Protein AF-A0A535MGI7-F1 (afdb_monomer_lite)

Foldseek 3Di:
DDDDPPVVVVVVVVVVVVVVVVVLQQVLLVLLCVLVVHDSVVCVPPDSVRSNVVNVVSVVCVVPDPPPPPDPPPPPPPDPD

Sequence (81 aa):
MQTAADSGKATRSDQDLTDRRNEEAREIRNLLAAKLKIHPIWLGGVEVHTARHIYLFIESLEGRKPYGRVRRQRAPRIGLD

Secondary structure (DSSP, 8-state):
---SSSHHHHHHHHHHHHHHHHHHHHHHHHHHHHHHTS-GGGGTTS-HHHHHHHHHHHHHHTTSPSSTT----PPP-----

pLDDT: mean 75.58, std 13.87, range [45.5, 92.19]

Structure (mmCIF, N/CA/C/O backbone):
data_AF-A0A535MGI7-F1
#
_entry.id   AF-A0A535MGI7-F1
#
loop_
_atom_site.group_PDB
_atom_site.id
_atom_site.type_symbol
_atom_site.label_atom_id
_atom_site.label_alt_id
_atom_site.label_comp_id
_atom_site.label_asym_id
_atom_site.label_entity_id
_atom_site.label_seq_id
_atom_site.pdbx_PDB_ins_code
_atom_site.Cartn_x
_atom_site.Cartn_y
_atom_site.Cartn_z
_atom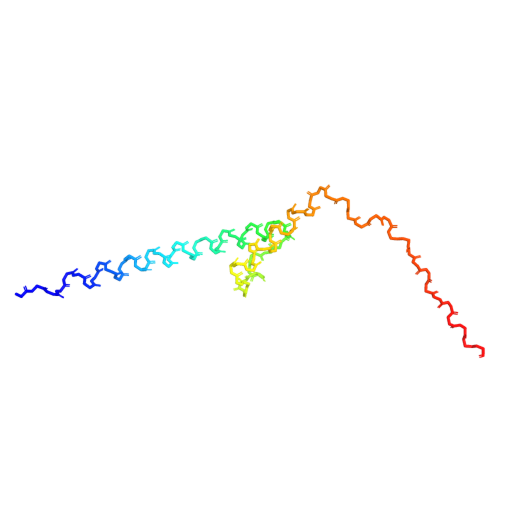_site.occupancy
_atom_site.B_iso_or_equiv
_atom_site.auth_seq_id
_atom_site.auth_comp_id
_atom_site.auth_asym_id
_atom_site.auth_atom_id
_atom_site.pdbx_PDB_model_num
ATOM 1 N N . MET A 1 1 ? 31.161 7.491 -40.246 1.00 45.50 1 MET A N 1
ATOM 2 C CA . MET A 1 1 ? 30.746 6.200 -39.652 1.00 45.50 1 MET A CA 1
ATOM 3 C C . MET A 1 1 ? 30.640 6.389 -38.145 1.00 45.50 1 MET A C 1
ATOM 5 O O . MET A 1 1 ? 31.671 6.435 -37.493 1.00 45.50 1 MET A O 1
ATOM 9 N N . GLN A 1 2 ? 29.437 6.601 -37.601 1.00 50.78 2 GLN A N 1
ATOM 10 C CA . GLN A 1 2 ? 29.252 6.889 -36.172 1.00 50.78 2 GLN A CA 1
ATOM 11 C C . GLN A 1 2 ? 27.848 6.463 -35.717 1.00 50.78 2 GLN A C 1
ATOM 13 O O . GLN A 1 2 ? 26.952 7.291 -35.673 1.00 50.78 2 GLN A O 1
ATOM 18 N N . THR A 1 3 ? 27.620 5.171 -35.449 1.00 50.31 3 THR A N 1
ATOM 19 C CA . THR A 1 3 ? 26.292 4.680 -35.001 1.00 50.31 3 THR A CA 1
ATOM 20 C C . THR A 1 3 ? 26.318 3.468 -34.053 1.00 50.31 3 THR A C 1
ATOM 22 O O . THR A 1 3 ? 25.276 2.876 -33.803 1.00 50.31 3 THR A O 1
ATOM 25 N N . ALA A 1 4 ? 27.462 3.092 -33.468 1.00 51.81 4 ALA A N 1
ATOM 26 C CA . ALA A 1 4 ? 27.521 1.933 -32.560 1.00 51.81 4 ALA A CA 1
ATOM 27 C C . ALA A 1 4 ? 27.493 2.282 -31.054 1.00 51.81 4 ALA A C 1
ATOM 29 O O . ALA A 1 4 ? 27.202 1.414 -30.240 1.00 51.81 4 ALA A O 1
ATOM 30 N N . ALA A 1 5 ? 27.793 3.530 -30.666 1.00 53.69 5 ALA A N 1
ATOM 31 C CA . ALA A 1 5 ? 27.962 3.905 -29.253 1.00 53.69 5 ALA A CA 1
ATOM 32 C C . ALA A 1 5 ? 26.702 4.495 -28.582 1.00 53.69 5 ALA A C 1
ATOM 34 O O . ALA A 1 5 ? 26.581 4.419 -27.361 1.00 53.69 5 ALA A O 1
ATOM 35 N N . ASP A 1 6 ? 25.758 5.052 -29.350 1.00 51.56 6 ASP A N 1
ATOM 36 C CA . ASP A 1 6 ? 24.562 5.710 -28.794 1.00 51.56 6 ASP A CA 1
ATOM 37 C C . ASP A 1 6 ? 23.444 4.728 -28.404 1.00 51.56 6 ASP A C 1
ATOM 39 O O . ASP A 1 6 ? 22.702 4.969 -27.452 1.00 51.56 6 ASP A O 1
ATOM 43 N N . SER A 1 7 ? 23.354 3.572 -29.066 1.00 52.62 7 SER A N 1
ATOM 44 C CA . SER A 1 7 ? 22.318 2.563 -28.793 1.00 52.62 7 SER A CA 1
ATOM 45 C C . SER A 1 7 ? 22.492 1.859 -27.438 1.00 52.62 7 SER A C 1
ATOM 47 O O . SER A 1 7 ? 21.507 1.490 -26.797 1.00 52.62 7 SER A O 1
ATOM 49 N N . GLY A 1 8 ? 23.734 1.712 -26.959 1.00 52.47 8 GLY A N 1
ATOM 50 C CA . GLY A 1 8 ? 24.047 1.126 -25.648 1.00 52.47 8 GLY A CA 1
ATOM 51 C C . GLY A 1 8 ? 23.829 2.076 -24.463 1.00 52.47 8 GLY A C 1
ATOM 52 O O . GLY A 1 8 ? 23.713 1.632 -23.321 1.00 52.47 8 GLY A O 1
ATOM 53 N N . LYS A 1 9 ? 23.781 3.390 -24.716 1.00 53.94 9 LYS A N 1
ATOM 54 C CA . LYS A 1 9 ? 23.597 4.405 -23.670 1.00 53.94 9 LYS A CA 1
ATOM 55 C C . LYS A 1 9 ? 22.117 4.588 -23.322 1.00 53.94 9 LYS A C 1
ATOM 57 O O . LYS A 1 9 ? 21.792 4.631 -22.142 1.00 53.94 9 LYS A O 1
ATOM 62 N N . ALA A 1 10 ? 21.244 4.596 -24.334 1.00 54.94 10 ALA A N 1
ATOM 63 C CA . ALA A 1 10 ? 19.789 4.658 -24.163 1.00 54.94 10 ALA A CA 1
ATOM 64 C C . ALA A 1 10 ? 19.210 3.398 -23.483 1.00 54.94 10 ALA A C 1
ATOM 66 O O . ALA A 1 10 ? 18.371 3.486 -22.592 1.00 54.94 10 ALA A O 1
ATOM 67 N N . THR A 1 11 ? 19.721 2.213 -23.828 1.00 60.44 11 THR A N 1
ATOM 68 C CA . THR A 1 11 ? 19.297 0.945 -23.203 1.00 60.44 11 THR A CA 1
ATOM 69 C C . THR A 1 11 ? 19.715 0.828 -21.734 1.00 60.44 11 THR A C 1
ATOM 71 O O . THR A 1 11 ? 18.939 0.331 -20.922 1.00 60.44 11 THR A O 1
ATOM 74 N N . ARG A 1 12 ? 20.904 1.323 -21.354 1.00 63.34 12 ARG A N 1
ATOM 75 C CA . ARG A 1 12 ? 21.313 1.398 -19.937 1.00 63.34 12 ARG A CA 1
ATOM 76 C C . ARG A 1 12 ? 20.457 2.362 -19.124 1.00 63.34 12 ARG A C 1
ATOM 78 O O . ARG A 1 12 ? 20.114 2.031 -17.996 1.00 63.34 12 ARG A O 1
ATOM 85 N N . SER A 1 13 ? 20.109 3.525 -19.678 1.00 62.97 13 SER A N 1
ATOM 86 C CA . SER A 1 13 ? 19.267 4.493 -18.967 1.00 62.97 13 SER A CA 1
ATOM 87 C C . SER A 1 13 ? 17.844 3.981 -18.749 1.00 62.97 13 SER A C 1
ATOM 89 O O . SER A 1 13 ? 17.279 4.203 -17.682 1.00 62.97 13 SER A O 1
ATOM 91 N N . ASP A 1 14 ? 17.277 3.256 -19.715 1.00 68.69 14 ASP A N 1
ATOM 92 C CA . ASP A 1 14 ? 15.933 2.683 -19.578 1.00 68.69 14 ASP A CA 1
ATOM 93 C C . ASP A 1 14 ? 15.896 1.524 -18.570 1.00 68.69 14 ASP A C 1
ATOM 95 O O . ASP A 1 14 ? 14.918 1.370 -17.828 1.00 68.69 14 ASP A O 1
ATOM 99 N N . GLN A 1 15 ? 16.979 0.745 -18.492 1.00 70.25 15 GLN A N 1
ATOM 100 C CA . GLN A 1 15 ? 17.144 -0.295 -17.478 1.00 70.25 15 GLN A CA 1
ATOM 101 C C . GLN A 1 15 ? 17.223 0.310 -16.068 1.00 70.25 15 GLN A C 1
ATOM 103 O O . GLN A 1 15 ? 16.459 -0.101 -15.198 1.00 70.25 15 GLN A O 1
ATOM 108 N N . ASP A 1 16 ? 18.034 1.356 -15.870 1.00 75.50 16 ASP A N 1
ATOM 109 C CA . ASP A 1 16 ? 18.140 2.075 -14.588 1.00 75.50 16 ASP A CA 1
ATOM 110 C C . ASP A 1 16 ? 16.789 2.658 -14.131 1.00 75.50 16 ASP A C 1
ATOM 112 O O . ASP A 1 16 ? 16.431 2.598 -12.951 1.00 75.50 16 ASP A O 1
ATOM 116 N N . LEU A 1 17 ? 15.997 3.207 -15.060 1.00 77.81 17 LEU A N 1
ATOM 117 C CA . LEU A 1 17 ? 14.656 3.721 -14.757 1.00 77.81 17 LEU A CA 1
ATOM 118 C C . LEU A 1 17 ? 13.679 2.605 -14.369 1.00 77.81 17 LEU A C 1
ATOM 120 O O . LEU A 1 17 ? 12.814 2.806 -13.512 1.00 77.81 17 LEU A O 1
ATOM 124 N N . THR A 1 18 ? 13.802 1.438 -14.995 1.00 76.75 18 THR A N 1
ATOM 125 C CA . THR A 1 18 ? 12.968 0.268 -14.702 1.00 76.75 18 THR A CA 1
ATOM 126 C C . THR A 1 18 ? 13.315 -0.327 -13.341 1.00 76.75 18 THR A C 1
ATOM 128 O O . THR A 1 18 ? 12.414 -0.606 -12.549 1.00 76.75 18 THR A O 1
ATOM 131 N N . ASP A 1 19 ? 14.603 -0.441 -13.024 1.00 83.88 19 ASP A N 1
ATOM 132 C CA . ASP A 1 19 ? 15.084 -0.940 -11.735 1.00 83.88 19 ASP A CA 1
ATOM 133 C C . ASP A 1 19 ? 14.673 -0.003 -10.596 1.00 83.88 19 ASP A C 1
ATOM 135 O O . ASP A 1 19 ? 14.156 -0.457 -9.573 1.00 83.88 19 ASP A O 1
ATOM 139 N N . ARG A 1 20 ? 14.755 1.314 -10.815 1.00 82.44 20 ARG A N 1
ATOM 140 C CA . ARG A 1 20 ? 14.249 2.309 -9.863 1.00 82.44 20 ARG A CA 1
ATOM 141 C C . ARG A 1 20 ? 12.750 2.160 -9.596 1.00 82.44 20 ARG A C 1
ATOM 143 O O . ARG A 1 20 ? 12.331 2.181 -8.442 1.00 82.44 20 ARG A O 1
ATOM 150 N N . ARG A 1 21 ? 11.933 1.973 -10.639 1.00 80.06 21 ARG A N 1
ATOM 151 C CA . ARG A 1 21 ? 10.482 1.745 -10.483 1.00 80.06 21 ARG A CA 1
ATOM 152 C C . ARG A 1 21 ? 10.180 0.444 -9.742 1.00 80.06 21 ARG A C 1
ATOM 154 O O . ARG A 1 21 ? 9.234 0.401 -8.959 1.00 80.06 21 ARG A O 1
ATOM 161 N N . ASN A 1 22 ? 10.965 -0.605 -9.977 1.00 83.00 22 ASN A N 1
ATOM 162 C CA . ASN A 1 22 ? 10.823 -1.883 -9.280 1.00 83.00 22 ASN A CA 1
ATOM 163 C C . ASN A 1 22 ? 11.210 -1.784 -7.799 1.00 83.00 22 ASN A C 1
ATOM 165 O O . ASN A 1 22 ? 10.566 -2.421 -6.963 1.00 83.00 22 ASN A O 1
ATOM 169 N N . GLU A 1 23 ? 12.206 -0.969 -7.456 1.00 85.94 23 GLU A N 1
ATOM 170 C CA . GLU A 1 23 ? 12.559 -0.722 -6.057 1.00 85.94 23 GLU A CA 1
ATOM 171 C C . GLU A 1 23 ? 11.468 0.095 -5.353 1.00 85.94 23 GLU A C 1
ATOM 173 O O . GLU A 1 23 ? 10.957 -0.329 -4.318 1.00 85.94 23 GLU A O 1
ATOM 178 N N . GLU A 1 24 ? 10.981 1.173 -5.976 1.00 84.12 24 GLU A N 1
ATOM 179 C CA . GLU A 1 24 ? 9.845 1.956 -5.460 1.00 84.12 24 GLU A CA 1
ATOM 180 C C . GLU A 1 24 ? 8.591 1.075 -5.266 1.00 84.12 24 GLU A C 1
ATOM 182 O O . GLU A 1 24 ? 7.885 1.166 -4.256 1.00 84.12 24 GLU A O 1
ATOM 187 N N . ALA A 1 25 ? 8.331 0.155 -6.202 1.00 85.19 25 ALA A N 1
ATOM 188 C CA . ALA A 1 25 ? 7.266 -0.841 -6.100 1.00 85.19 25 ALA A CA 1
ATOM 189 C C . ALA A 1 25 ? 7.412 -1.732 -4.862 1.00 85.19 25 ALA A C 1
ATOM 191 O O . ALA A 1 25 ? 6.432 -2.027 -4.166 1.00 85.19 25 ALA A O 1
ATOM 192 N N . ARG A 1 26 ? 8.637 -2.194 -4.612 1.00 87.06 26 ARG A N 1
ATOM 193 C CA . ARG A 1 26 ? 8.972 -3.075 -3.499 1.00 87.06 26 ARG A CA 1
ATOM 194 C C . ARG A 1 26 ? 8.833 -2.350 -2.167 1.00 87.06 26 ARG A C 1
ATOM 196 O O . ARG A 1 26 ? 8.225 -2.899 -1.249 1.00 87.06 26 ARG A O 1
ATOM 203 N N . GLU A 1 27 ? 9.325 -1.121 -2.078 1.00 90.25 27 GLU A N 1
ATOM 204 C CA . GLU A 1 27 ? 9.215 -0.276 -0.890 1.00 90.25 27 GLU A CA 1
ATOM 205 C C . GLU A 1 27 ? 7.753 -0.024 -0.510 1.00 90.25 27 GLU A C 1
ATOM 207 O O . GLU A 1 27 ? 7.359 -0.279 0.629 1.00 90.25 27 GLU A O 1
ATOM 212 N N . ILE A 1 28 ? 6.914 0.382 -1.469 1.00 88.19 28 ILE A N 1
ATOM 213 C CA . ILE A 1 28 ? 5.487 0.643 -1.223 1.00 88.19 28 ILE A CA 1
ATOM 214 C C . ILE A 1 28 ? 4.770 -0.621 -0.735 1.00 88.19 28 ILE A C 1
ATOM 216 O O . ILE A 1 28 ? 3.980 -0.563 0.212 1.00 88.19 28 ILE A O 1
ATOM 220 N N . ARG A 1 29 ? 5.053 -1.782 -1.340 1.00 88.62 29 ARG A N 1
ATOM 221 C CA . ARG A 1 29 ? 4.475 -3.060 -0.891 1.00 88.62 29 ARG A CA 1
ATOM 222 C C . ARG A 1 29 ? 4.955 -3.438 0.506 1.00 88.62 29 ARG A C 1
ATOM 224 O O . ARG A 1 29 ? 4.148 -3.906 1.302 1.00 88.62 29 ARG A O 1
ATOM 231 N N . ASN A 1 30 ? 6.225 -3.210 0.832 1.00 90.56 30 ASN A N 1
ATOM 232 C CA . ASN A 1 30 ? 6.755 -3.471 2.170 1.00 90.56 30 ASN A CA 1
ATOM 233 C C . ASN A 1 30 ? 6.102 -2.569 3.226 1.00 90.56 30 ASN A C 1
ATOM 235 O O . ASN A 1 30 ? 5.709 -3.060 4.284 1.00 90.56 30 ASN A O 1
ATOM 239 N N . LEU A 1 31 ? 5.924 -1.279 2.926 1.00 91.06 31 LEU A N 1
ATOM 240 C CA . LEU A 1 31 ? 5.225 -0.335 3.803 1.00 91.06 31 LEU A CA 1
ATOM 241 C C . LEU A 1 31 ? 3.774 -0.762 4.044 1.00 91.06 31 LEU A C 1
ATOM 243 O O . LEU A 1 31 ? 3.318 -0.808 5.188 1.00 91.06 31 LEU A O 1
ATOM 247 N N . LEU A 1 32 ? 3.059 -1.141 2.982 1.00 91.25 32 LEU A N 1
ATOM 248 C CA . LEU A 1 32 ? 1.691 -1.640 3.092 1.00 91.25 32 LEU A CA 1
ATOM 249 C C . LEU A 1 32 ? 1.617 -2.954 3.887 1.00 91.25 32 LEU A C 1
ATOM 251 O O . LEU A 1 32 ? 0.751 -3.099 4.750 1.00 91.25 32 LEU A O 1
ATOM 255 N N . ALA A 1 33 ? 2.532 -3.893 3.641 1.00 92.19 33 ALA A N 1
ATOM 256 C CA . ALA A 1 33 ? 2.608 -5.160 4.367 1.00 92.19 33 ALA A CA 1
ATOM 257 C C . ALA A 1 33 ? 2.836 -4.939 5.869 1.00 92.19 33 ALA A C 1
ATOM 259 O O . ALA A 1 33 ? 2.148 -5.545 6.692 1.00 92.19 33 ALA A O 1
ATOM 260 N N . ALA A 1 34 ? 3.741 -4.021 6.222 1.00 91.94 34 ALA A N 1
ATOM 261 C CA . ALA A 1 34 ? 4.000 -3.635 7.604 1.00 91.94 34 ALA A CA 1
ATOM 262 C C . ALA A 1 34 ? 2.759 -3.013 8.263 1.00 91.94 34 ALA A C 1
ATOM 264 O O . ALA A 1 34 ? 2.389 -3.411 9.369 1.00 91.94 34 ALA A O 1
ATOM 265 N N . LYS A 1 35 ? 2.067 -2.102 7.562 1.00 89.38 35 LYS A N 1
ATOM 266 C CA . LYS A 1 35 ? 0.828 -1.464 8.038 1.00 89.38 35 LYS A CA 1
ATOM 267 C C . LYS A 1 35 ? -0.274 -2.488 8.325 1.00 89.38 35 LYS A C 1
ATOM 269 O O . LYS A 1 35 ? -0.950 -2.413 9.348 1.00 89.38 35 LYS A O 1
ATOM 274 N N . LEU A 1 36 ? -0.422 -3.471 7.439 1.00 90.00 36 LEU A N 1
ATOM 275 C CA . LEU A 1 36 ? -1.413 -4.544 7.540 1.00 90.00 36 LEU A CA 1
ATOM 276 C C . LEU A 1 36 ? -0.985 -5.704 8.454 1.00 90.00 36 LEU A C 1
ATOM 278 O O . LEU A 1 36 ? -1.813 -6.563 8.753 1.00 90.00 36 LEU A O 1
ATOM 282 N N . LYS A 1 37 ? 0.276 -5.741 8.909 1.00 91.75 37 LYS A N 1
ATOM 283 C CA . LYS A 1 37 ? 0.875 -6.855 9.671 1.00 91.75 37 LYS A CA 1
ATOM 284 C C . LYS A 1 37 ? 0.790 -8.202 8.936 1.00 91.75 37 LYS A C 1
ATOM 286 O O . LYS A 1 37 ? 0.534 -9.237 9.550 1.00 91.75 37 LYS A O 1
ATOM 291 N N . ILE A 1 38 ? 1.012 -8.190 7.622 1.00 91.25 38 ILE A N 1
ATOM 292 C CA . ILE A 1 38 ? 1.032 -9.384 6.760 1.00 91.25 38 ILE A CA 1
ATOM 293 C C . ILE A 1 38 ? 2.394 -9.546 6.079 1.00 91.25 38 ILE A C 1
ATOM 295 O O . ILE A 1 38 ? 3.196 -8.618 6.034 1.00 91.25 38 ILE A O 1
ATOM 299 N N . HIS A 1 39 ? 2.658 -10.724 5.509 1.00 88.75 39 HIS A N 1
ATOM 300 C CA . HIS A 1 39 ? 3.884 -10.950 4.742 1.00 88.75 39 HIS A CA 1
ATOM 301 C C . HIS A 1 39 ? 3.799 -10.293 3.340 1.00 88.75 39 HIS A C 1
ATOM 303 O O . HIS A 1 39 ? 2.775 -10.458 2.672 1.00 88.75 39 HIS A O 1
ATOM 309 N N . PRO A 1 40 ? 4.855 -9.621 2.828 1.00 83.81 40 PRO A N 1
ATOM 310 C CA . PRO A 1 40 ? 4.820 -8.923 1.532 1.00 83.81 40 PRO A CA 1
ATOM 311 C C . PRO A 1 40 ? 4.465 -9.806 0.327 1.00 83.81 40 PRO A C 1
ATOM 313 O O . PRO A 1 40 ? 3.950 -9.307 -0.669 1.00 83.81 40 PRO A O 1
ATOM 316 N N . ILE A 1 41 ? 4.694 -11.123 0.419 1.00 85.56 41 ILE A N 1
ATOM 317 C CA . ILE A 1 41 ? 4.348 -12.089 -0.643 1.00 85.56 41 ILE A CA 1
ATOM 318 C C . ILE A 1 41 ? 2.860 -12.052 -1.018 1.00 85.56 41 ILE A C 1
ATOM 320 O O . ILE A 1 41 ? 2.514 -12.223 -2.183 1.00 85.56 41 ILE A O 1
ATOM 324 N N . TRP A 1 42 ? 1.986 -11.745 -0.055 1.00 85.44 42 TRP A N 1
ATOM 325 C CA . TRP A 1 42 ? 0.543 -11.626 -0.275 1.00 85.44 42 TRP A CA 1
ATOM 326 C C . TRP A 1 42 ? 0.170 -10.393 -1.110 1.00 85.44 42 TRP A C 1
ATOM 328 O O . TRP A 1 42 ? -0.944 -10.306 -1.614 1.00 85.44 42 TRP A O 1
ATOM 338 N N . LEU A 1 43 ? 1.109 -9.461 -1.298 1.00 86.00 43 LEU A N 1
ATOM 339 C CA . LEU A 1 43 ? 0.968 -8.272 -2.138 1.00 86.00 43 LEU A CA 1
ATOM 340 C C . LEU A 1 43 ? 1.665 -8.427 -3.501 1.00 86.00 43 LEU A C 1
ATOM 342 O O . LEU A 1 43 ? 1.702 -7.471 -4.275 1.00 86.00 43 LEU A O 1
ATOM 346 N N . GLY A 1 44 ? 2.205 -9.612 -3.819 1.00 80.12 44 GLY A N 1
ATOM 347 C CA . GLY A 1 44 ? 2.975 -9.871 -5.044 1.00 80.12 44 GLY A CA 1
ATOM 348 C C . GLY A 1 44 ? 2.203 -9.655 -6.353 1.00 80.12 44 GLY A C 1
ATOM 349 O O . GLY A 1 44 ? 2.820 -9.400 -7.381 1.00 80.12 44 GLY A O 1
ATOM 350 N N . GLY A 1 45 ? 0.867 -9.691 -6.312 1.00 82.31 45 GLY A N 1
ATOM 351 C CA . GLY A 1 45 ? -0.010 -9.376 -7.449 1.00 82.31 45 GLY A CA 1
ATOM 352 C C . GLY A 1 45 ? -0.600 -7.963 -7.429 1.00 82.31 45 GLY A C 1
ATOM 353 O O . GLY A 1 45 ? -1.345 -7.603 -8.336 1.00 82.31 45 GLY A O 1
ATOM 354 N N . VAL A 1 46 ? -0.307 -7.161 -6.400 1.00 82.69 46 VAL A N 1
ATOM 355 C CA . VAL A 1 46 ? -0.869 -5.814 -6.266 1.00 82.69 46 VAL A CA 1
ATOM 356 C C . VAL A 1 46 ? -0.014 -4.835 -7.060 1.00 82.69 46 VAL A C 1
ATOM 358 O O . VAL A 1 46 ? 1.197 -4.704 -6.847 1.00 82.69 46 VAL A O 1
ATOM 361 N N . GLU A 1 47 ? -0.661 -4.145 -7.990 1.00 87.75 47 GLU A N 1
ATOM 362 C CA . GLU A 1 47 ? -0.069 -3.067 -8.771 1.00 87.75 47 GLU A CA 1
ATOM 363 C C . GLU A 1 47 ? 0.381 -1.913 -7.852 1.00 87.75 47 GLU A C 1
ATOM 365 O O . GLU A 1 47 ? -0.225 -1.638 -6.816 1.00 87.75 47 GLU A O 1
ATOM 370 N N . VAL A 1 48 ? 1.493 -1.259 -8.190 1.00 86.69 48 VAL A N 1
ATOM 371 C CA . VAL A 1 48 ? 2.197 -0.316 -7.300 1.00 86.69 48 VAL A CA 1
ATOM 372 C C . VAL A 1 48 ? 1.327 0.871 -6.904 1.00 86.69 48 VAL A C 1
ATOM 374 O O . VAL A 1 48 ? 1.275 1.240 -5.729 1.00 86.69 48 VAL A O 1
ATOM 377 N N . HIS A 1 49 ? 0.614 1.453 -7.870 1.00 87.81 49 HIS A N 1
ATOM 378 C CA . HIS A 1 49 ? -0.285 2.577 -7.626 1.00 87.81 49 HIS A CA 1
ATOM 379 C C . HIS A 1 49 ? -1.441 2.166 -6.719 1.00 87.81 49 HIS A C 1
ATOM 381 O O . HIS A 1 49 ? -1.746 2.863 -5.750 1.00 87.81 49 HIS A O 1
ATOM 387 N N . THR A 1 50 ? -2.010 0.987 -6.963 1.00 88.38 50 THR A N 1
ATOM 388 C CA . THR A 1 50 ? -3.023 0.389 -6.094 1.00 88.38 50 THR A CA 1
ATOM 389 C C . THR A 1 50 ? -2.512 0.195 -4.660 1.00 88.38 50 THR A C 1
ATOM 391 O O . THR A 1 50 ? -3.165 0.639 -3.715 1.00 88.38 50 THR A O 1
ATOM 394 N N . ALA A 1 51 ? -1.321 -0.384 -4.468 1.00 89.69 51 ALA A N 1
ATOM 395 C CA . ALA A 1 51 ? -0.723 -0.555 -3.140 1.00 89.69 51 ALA A CA 1
ATOM 396 C C . ALA A 1 51 ? -0.508 0.792 -2.427 1.00 89.69 51 ALA A C 1
ATOM 398 O O . ALA A 1 51 ? -0.830 0.932 -1.245 1.00 89.69 51 ALA A O 1
ATOM 399 N N . ARG A 1 52 ? -0.036 1.810 -3.157 1.00 90.00 52 ARG A N 1
ATOM 400 C CA . ARG A 1 52 ? 0.141 3.172 -2.635 1.00 90.00 52 ARG A CA 1
ATOM 401 C C . ARG A 1 52 ? -1.182 3.789 -2.192 1.00 90.00 52 ARG A C 1
ATOM 403 O O . ARG A 1 52 ? -1.251 4.367 -1.110 1.00 90.00 52 ARG A O 1
ATOM 410 N N . HIS A 1 53 ? -2.227 3.667 -3.007 1.00 91.31 53 HIS A N 1
ATOM 411 C CA . HIS A 1 53 ? -3.550 4.189 -2.673 1.00 91.31 53 HIS A CA 1
ATOM 412 C C . HIS A 1 53 ? 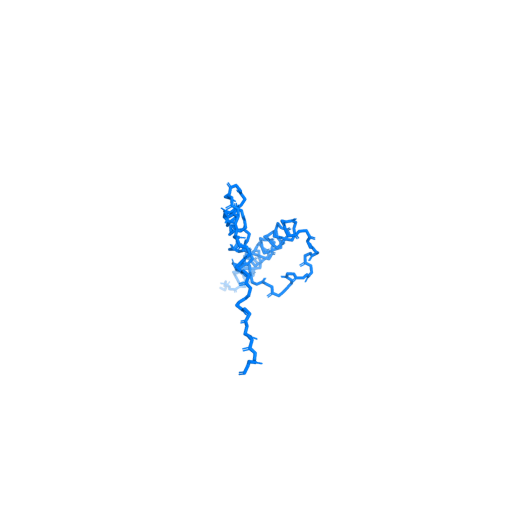-4.135 3.505 -1.437 1.00 91.31 53 HIS A C 1
ATOM 414 O O . HIS A 1 53 ? -4.664 4.194 -0.568 1.00 91.31 53 HIS A O 1
ATOM 420 N N . ILE A 1 54 ? -3.990 2.182 -1.312 1.00 88.62 54 ILE A N 1
ATOM 421 C CA . ILE A 1 54 ? -4.439 1.445 -0.122 1.00 88.62 54 ILE A CA 1
ATOM 422 C C . ILE A 1 54 ? -3.673 1.916 1.118 1.00 88.62 54 ILE A C 1
ATOM 424 O O . ILE A 1 54 ? -4.292 2.180 2.148 1.00 88.62 54 ILE A O 1
ATOM 428 N N . TYR A 1 55 ? -2.349 2.065 1.022 1.00 89.19 55 TYR A N 1
ATOM 429 C CA . TYR A 1 55 ? -1.527 2.559 2.128 1.00 89.19 55 TYR A CA 1
ATOM 430 C C . TYR A 1 55 ? -1.997 3.940 2.610 1.00 89.19 55 TYR A C 1
ATOM 432 O O . TYR A 1 55 ? -2.302 4.109 3.791 1.00 89.19 55 TYR A O 1
ATOM 440 N N . LEU A 1 56 ? -2.137 4.903 1.691 1.00 89.75 56 LEU A N 1
ATOM 441 C CA . LEU A 1 56 ? -2.597 6.260 2.008 1.00 89.75 56 LEU A CA 1
ATOM 442 C C . LEU A 1 56 ? -4.033 6.279 2.545 1.00 89.75 56 LEU A C 1
ATOM 444 O O . LEU A 1 56 ? -4.352 7.0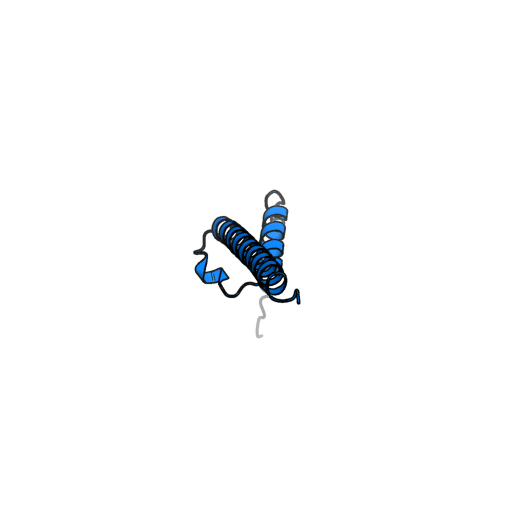62 3.438 1.00 89.75 56 LEU A O 1
ATOM 448 N N . PHE A 1 57 ? -4.901 5.408 2.027 1.00 88.50 57 PHE A N 1
ATOM 449 C CA . PHE A 1 57 ? -6.259 5.259 2.536 1.00 88.50 57 PHE A CA 1
ATOM 450 C C . PHE A 1 57 ? -6.250 4.799 3.995 1.00 88.50 57 PHE A C 1
ATOM 452 O O . PHE A 1 57 ? -6.906 5.427 4.822 1.00 88.50 57 PHE A O 1
ATOM 459 N N . ILE A 1 58 ? -5.469 3.770 4.338 1.00 87.44 58 ILE A N 1
ATOM 460 C CA . ILE A 1 58 ? -5.345 3.282 5.720 1.00 87.44 58 ILE A CA 1
ATOM 461 C C . ILE A 1 58 ? -4.765 4.370 6.629 1.00 87.44 58 ILE A C 1
ATOM 463 O O . ILE A 1 58 ? -5.331 4.625 7.689 1.00 87.44 58 ILE A O 1
ATOM 467 N N . GLU A 1 59 ? -3.704 5.063 6.204 1.00 87.25 59 GLU A N 1
ATOM 468 C CA . GLU A 1 59 ? -3.148 6.208 6.945 1.00 87.25 59 GLU A CA 1
ATOM 469 C C . GLU A 1 59 ? -4.204 7.284 7.217 1.00 87.25 59 GLU A C 1
ATOM 471 O O . GLU A 1 59 ? -4.294 7.795 8.327 1.00 87.25 59 GLU A O 1
ATOM 476 N N . SER A 1 60 ? -5.063 7.588 6.240 1.00 85.94 60 SER A N 1
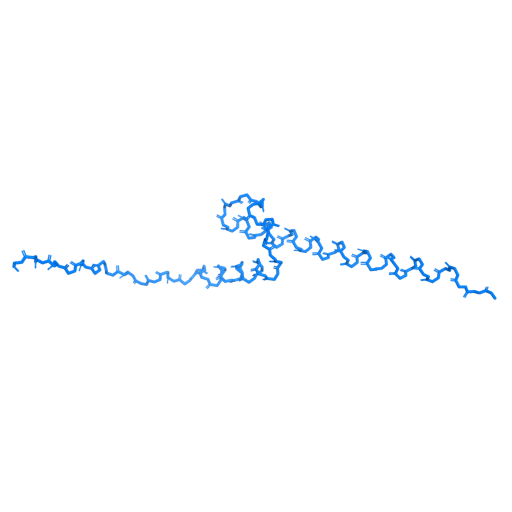ATOM 477 C CA . SER A 1 60 ? -6.125 8.591 6.406 1.00 85.94 60 SER A CA 1
ATOM 478 C C . SER A 1 60 ? -7.203 8.193 7.426 1.00 85.94 60 SER A C 1
ATOM 480 O O . SER A 1 60 ? -7.934 9.057 7.929 1.00 85.94 60 SER A O 1
ATOM 482 N N . LEU A 1 61 ? -7.326 6.893 7.716 1.00 83.94 61 LEU A N 1
ATOM 483 C CA . LEU A 1 61 ? -8.242 6.352 8.717 1.00 83.94 61 LEU A CA 1
ATOM 484 C C . LEU A 1 61 ? -7.617 6.340 10.115 1.00 83.94 61 LEU A C 1
ATOM 486 O O . LEU A 1 61 ? -8.348 6.445 11.102 1.00 83.94 61 LEU A O 1
ATOM 490 N N . GLU A 1 62 ? -6.293 6.240 10.223 1.00 77.94 62 GLU A N 1
ATOM 491 C CA . GLU A 1 62 ? -5.591 6.277 11.503 1.00 77.94 62 GLU A CA 1
ATOM 492 C C . GLU A 1 62 ? -5.703 7.670 12.137 1.00 77.94 62 GLU A C 1
ATOM 494 O O . GLU A 1 62 ? -5.110 8.647 11.697 1.00 77.94 62 GLU A O 1
ATOM 499 N N . GLY A 1 63 ? -6.535 7.772 13.175 1.00 70.44 63 GLY A N 1
ATOM 500 C CA . GLY A 1 63 ? -6.858 9.035 13.850 1.00 70.44 63 GLY A CA 1
ATOM 501 C C . GLY A 1 63 ? -8.298 9.499 13.636 1.00 70.44 63 GLY A C 1
ATOM 502 O O . GLY A 1 63 ? -8.797 10.330 14.397 1.00 70.44 63 GLY A O 1
ATOM 503 N N . ARG A 1 64 ? -9.029 8.910 12.683 1.00 66.56 64 ARG A N 1
ATOM 504 C CA . ARG A 1 64 ? -10.488 9.052 12.609 1.00 66.56 64 ARG A CA 1
ATOM 505 C C . ARG A 1 64 ? -11.121 7.968 13.476 1.00 66.56 64 ARG A C 1
ATOM 507 O O . ARG A 1 64 ? -10.767 6.798 13.371 1.00 66.56 64 ARG A O 1
ATOM 514 N N . LYS A 1 65 ? -12.074 8.335 14.346 1.00 58.91 65 LYS A N 1
ATOM 515 C CA . LYS A 1 65 ? -12.872 7.334 15.077 1.00 58.91 65 LYS A CA 1
ATOM 516 C C . LYS A 1 65 ? -13.519 6.409 14.038 1.00 58.91 65 LYS A C 1
ATOM 518 O O . LYS A 1 65 ? -14.290 6.914 13.218 1.00 58.91 65 LYS A O 1
ATOM 523 N N . PRO A 1 66 ? -13.238 5.095 14.057 1.00 62.41 66 PRO A N 1
ATOM 524 C CA . PRO A 1 66 ? -13.891 4.179 13.144 1.00 62.41 66 PRO A CA 1
ATOM 525 C C . PRO A 1 66 ? -15.368 4.212 13.512 1.00 62.41 66 PRO A C 1
ATOM 527 O O . PRO A 1 66 ? -15.697 4.013 14.679 1.00 62.41 66 PRO A O 1
ATOM 530 N N . TYR A 1 67 ? -16.211 4.575 12.544 1.00 60.34 67 TYR A N 1
ATOM 531 C CA . TYR A 1 67 ? -17.666 4.416 12.542 1.00 60.34 67 TYR A CA 1
ATOM 532 C C . TYR A 1 67 ? -18.282 4.398 13.949 1.00 60.34 67 TYR A C 1
ATOM 534 O O . TYR A 1 67 ? -18.363 3.348 14.588 1.00 60.34 67 TYR A O 1
ATOM 542 N N . GLY A 1 68 ? -18.666 5.578 14.455 1.00 56.66 68 GLY A N 1
ATOM 543 C CA . GLY A 1 68 ? -19.224 5.736 15.800 1.00 56.66 68 GLY A CA 1
ATOM 544 C C . GLY A 1 68 ? -20.201 4.610 16.148 1.00 56.66 68 GLY A C 1
ATOM 545 O O . GLY A 1 68 ? -21.061 4.289 15.338 1.00 56.66 68 GLY A O 1
ATOM 546 N N . ARG A 1 69 ? -19.999 3.997 17.327 1.00 59.84 69 ARG A N 1
ATOM 547 C CA . ARG A 1 69 ? -20.741 2.868 17.924 1.00 59.84 69 ARG A CA 1
ATOM 548 C C . ARG A 1 69 ? -21.968 2.454 17.101 1.00 59.84 69 ARG A C 1
ATOM 550 O O . ARG A 1 69 ? -23.081 2.888 17.393 1.00 59.84 69 ARG A O 1
ATOM 557 N N . VAL A 1 70 ? -21.763 1.607 16.090 1.00 60.44 70 VAL A N 1
ATOM 558 C CA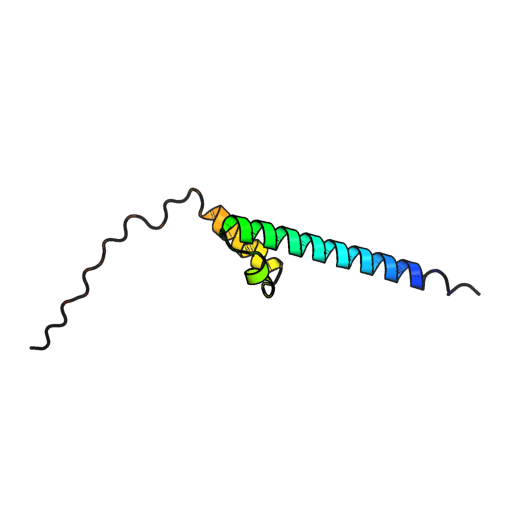 . VAL A 1 70 ? -22.868 1.023 15.324 1.00 60.44 70 VAL A CA 1
ATOM 559 C C . VAL A 1 70 ? -23.707 0.234 16.324 1.00 60.44 70 VAL A C 1
ATOM 561 O O . VAL A 1 70 ? -23.280 -0.808 16.830 1.00 60.44 70 VAL A O 1
ATOM 564 N N . ARG A 1 71 ? -24.879 0.769 16.699 1.00 62.16 71 ARG A N 1
ATOM 565 C CA . ARG A 1 71 ? -25.862 0.007 17.473 1.00 62.16 71 ARG A CA 1
ATOM 566 C C . ARG A 1 71 ? -26.123 -1.243 16.652 1.00 62.16 71 ARG A C 1
ATOM 568 O O . ARG A 1 71 ? -26.547 -1.128 15.508 1.00 62.16 71 ARG A O 1
ATOM 575 N N . ARG A 1 72 ? -25.847 -2.419 17.224 1.00 65.38 72 ARG A N 1
ATOM 576 C CA . ARG A 1 72 ? -26.281 -3.694 16.650 1.00 65.38 72 ARG A CA 1
ATOM 577 C C . ARG A 1 72 ? -27.784 -3.573 16.432 1.00 65.38 72 ARG A C 1
ATOM 579 O O . ARG A 1 72 ? -28.547 -3.614 17.396 1.00 65.38 72 ARG A O 1
ATOM 586 N N . GLN A 1 73 ? -28.193 -3.327 15.193 1.00 64.81 73 GLN A N 1
ATOM 587 C CA . GLN A 1 73 ? -29.593 -3.339 14.827 1.00 64.81 73 GLN A CA 1
ATOM 588 C C . GLN A 1 73 ? -30.009 -4.792 15.020 1.00 64.81 73 GLN A C 1
ATOM 590 O O . GLN A 1 73 ? -29.491 -5.694 14.363 1.00 64.81 73 GLN A O 1
ATOM 595 N N . ARG A 1 74 ? -30.813 -5.045 16.055 1.00 67.75 74 ARG A N 1
ATOM 596 C CA . ARG A 1 74 ? -31.302 -6.389 16.336 1.00 67.75 74 ARG A CA 1
ATOM 597 C C . ARG A 1 74 ? -32.072 -6.819 15.092 1.00 67.75 74 ARG A C 1
ATOM 599 O O . ARG A 1 74 ? -32.951 -6.075 14.663 1.00 67.75 74 ARG A O 1
ATOM 606 N N . ALA A 1 75 ? -31.699 -7.956 14.505 1.00 68.81 75 ALA A N 1
ATOM 607 C CA . ALA A 1 75 ? -32.396 -8.480 13.339 1.00 68.81 75 ALA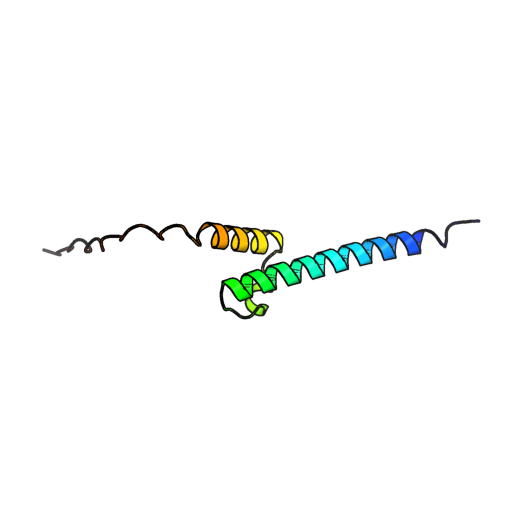 A CA 1
ATOM 608 C C . ALA A 1 75 ? -33.908 -8.494 13.634 1.00 68.81 75 ALA A C 1
ATOM 610 O O . ALA A 1 75 ? -34.289 -8.909 14.741 1.00 68.81 75 ALA A O 1
ATOM 611 N N . PRO A 1 76 ? -34.756 -7.995 12.714 1.00 70.12 76 PRO A N 1
ATOM 612 C CA . PRO A 1 76 ? -36.192 -8.091 12.890 1.00 70.12 76 PRO A CA 1
ATOM 613 C C . PRO A 1 76 ? -36.534 -9.562 13.109 1.00 70.12 76 PRO A C 1
ATOM 615 O O . PRO A 1 76 ? -36.080 -10.432 12.366 1.00 70.12 76 PRO A O 1
ATOM 618 N N . ARG A 1 77 ? -37.280 -9.849 14.179 1.00 68.88 77 ARG A N 1
ATOM 619 C CA . ARG A 1 77 ? -37.826 -11.185 14.399 1.00 68.88 77 ARG A CA 1
ATOM 620 C C . ARG A 1 77 ? -38.873 -11.397 13.317 1.00 68.88 77 ARG A C 1
ATOM 622 O O . ARG A 1 77 ? -39.996 -10.929 13.459 1.00 68.88 77 ARG A O 1
ATOM 629 N N . ILE A 1 78 ? -38.472 -12.045 12.231 1.00 63.19 78 ILE A N 1
ATOM 630 C CA . ILE A 1 78 ? -39.401 -12.623 11.268 1.00 63.19 78 ILE A CA 1
ATOM 631 C C . ILE A 1 78 ? -40.013 -13.818 12.002 1.00 63.19 78 ILE A C 1
ATOM 633 O O . ILE A 1 78 ? -39.444 -14.907 12.020 1.00 63.19 78 ILE A O 1
ATOM 637 N N . GLY A 1 79 ? -41.086 -13.561 12.750 1.00 64.94 79 GLY A N 1
ATOM 638 C CA . GLY A 1 79 ? -41.968 -14.615 13.226 1.00 64.94 79 GLY A CA 1
ATOM 639 C C . GLY A 1 79 ? -42.717 -15.141 12.012 1.00 64.94 79 GLY A C 1
ATOM 640 O O . GLY A 1 79 ? -43.372 -14.364 11.324 1.00 64.94 79 GLY A O 1
ATOM 641 N N . LEU A 1 80 ? -42.533 -16.422 11.711 1.00 61.59 80 LEU A N 1
ATOM 642 C CA . LEU A 1 80 ? -43.438 -17.161 10.843 1.00 61.59 80 LEU A CA 1
ATOM 643 C C . LEU A 1 80 ? -44.624 -17.564 11.728 1.00 61.59 80 LEU A C 1
ATOM 645 O O . LEU A 1 80 ? -44.566 -18.618 12.357 1.00 61.59 80 LEU A O 1
ATOM 649 N N . ASP A 1 81 ? -45.600 -16.665 11.855 1.00 62.75 81 ASP A N 1
ATOM 650 C CA . ASP A 1 81 ? -46.981 -17.026 12.213 1.00 62.75 81 ASP A CA 1
ATOM 651 C C . ASP A 1 81 ? -47.759 -17.306 10.920 1.00 62.75 81 ASP A C 1
ATOM 653 O O . ASP A 1 81 ? -47.539 -16.559 9.932 1.00 62.75 81 ASP A O 1
#

Radius of gyration: 24.25 Å; chains: 1; bounding box: 78×26×58 Å